Protein AF-A0A7Y6XSF9-F1 (afdb_monomer_lite)

Sequence (66 aa):
MALGANDPKAITNLGHQRNFENFIAAIDGNEELLVTTHEALKSVVVINAIYESARLNGQWIDIKWP

Foldseek 3Di:
DCPCVVPVVPDDCVVVVVLVVLVVCVVVVNHPRPCDPQNVCVVVQVVVQVVVCVVVVNDHDDGDRD

Structure (mmCIF, N/CA/C/O backbone):
data_AF-A0A7Y6XSF9-F1
#
_entry.id   AF-A0A7Y6XSF9-F1
#
loop_
_atom_site.group_PDB
_atom_site.id
_atom_site.type_symbol
_atom_site.label_atom_id
_atom_site.label_alt_id
_atom_site.label_comp_id
_atom_site.label_asym_id
_atom_site.label_entity_id
_atom_site.label_seq_id
_atom_site.pdbx_PDB_ins_code
_atom_site.Cartn_x
_atom_site.Cartn_y
_atom_site.Cartn_z
_atom_site.occupancy
_atom_site.B_iso_or_equiv
_atom_site.auth_seq_id
_atom_site.auth_comp_id
_atom_site.auth_asym_id
_atom_site.auth_atom_id
_atom_site.pdbx_PDB_model_num
ATOM 1 N N . MET A 1 1 ? -3.769 12.649 2.324 1.00 57.00 1 MET A N 1
ATOM 2 C CA . MET A 1 1 ? -2.669 11.826 1.774 1.00 57.00 1 MET A CA 1
ATOM 3 C C . MET A 1 1 ? -2.070 12.392 0.481 1.00 57.00 1 MET A C 1
ATOM 5 O O . MET A 1 1 ? -0.912 12.118 0.227 1.00 57.00 1 MET A O 1
ATOM 9 N N . ALA A 1 2 ? -2.781 13.218 -0.304 1.00 61.41 2 ALA A N 1
ATOM 10 C CA . ALA A 1 2 ? -2.295 13.699 -1.609 1.00 61.41 2 ALA A CA 1
ATOM 11 C C . ALA A 1 2 ? -1.220 14.813 -1.587 1.00 61.41 2 ALA A C 1
ATOM 13 O O . ALA A 1 2 ? -0.579 15.043 -2.603 1.00 61.41 2 ALA A O 1
ATOM 14 N N . LEU A 1 3 ? -0.993 15.489 -0.453 1.00 68.69 3 LEU A N 1
ATOM 15 C CA . LEU A 1 3 ? -0.033 16.605 -0.365 1.00 68.69 3 LEU A CA 1
ATOM 16 C C . LEU A 1 3 ? 1.431 16.166 -0.541 1.00 68.69 3 LEU A C 1
ATOM 18 O O . LEU A 1 3 ? 2.259 16.951 -0.973 1.00 68.69 3 LEU A O 1
ATOM 22 N N . GLY A 1 4 ? 1.753 14.903 -0.246 1.00 76.88 4 GLY A N 1
ATOM 23 C CA . GLY A 1 4 ? 3.107 14.373 -0.425 1.00 76.88 4 GLY A CA 1
ATOM 24 C C . GLY A 1 4 ? 3.502 14.123 -1.883 1.00 76.88 4 GLY A C 1
ATOM 25 O O . GLY A 1 4 ? 4.685 13.989 -2.177 1.00 76.88 4 GLY A O 1
ATOM 26 N N . ALA A 1 5 ? 2.528 14.032 -2.796 1.00 80.25 5 ALA A N 1
ATOM 27 C CA . ALA A 1 5 ? 2.787 13.689 -4.194 1.00 80.25 5 ALA A CA 1
ATOM 28 C C . ALA A 1 5 ? 3.364 14.868 -4.995 1.00 80.25 5 ALA A C 1
ATOM 30 O O . ALA A 1 5 ? 4.178 14.653 -5.888 1.00 80.25 5 ALA A O 1
ATOM 31 N N . ASN A 1 6 ? 2.952 16.103 -4.681 1.00 83.38 6 ASN A N 1
ATOM 32 C CA . ASN A 1 6 ? 3.472 17.321 -5.310 1.00 83.38 6 ASN A CA 1
ATOM 33 C C . ASN A 1 6 ? 4.571 18.004 -4.478 1.00 83.38 6 ASN A C 1
ATOM 35 O O . ASN A 1 6 ? 5.423 18.674 -5.057 1.00 83.38 6 ASN A O 1
ATOM 39 N N . ASP A 1 7 ? 4.575 17.820 -3.154 1.00 89.19 7 ASP A N 1
ATOM 40 C CA . ASP A 1 7 ? 5.651 18.248 -2.259 1.00 89.19 7 ASP A CA 1
ATOM 41 C C . ASP A 1 7 ? 5.972 17.145 -1.233 1.00 89.19 7 ASP A C 1
ATOM 43 O O . ASP A 1 7 ? 5.278 17.010 -0.221 1.00 89.19 7 ASP A O 1
ATOM 47 N N . PRO A 1 8 ? 7.056 16.373 -1.428 1.00 83.88 8 PRO A N 1
ATOM 48 C CA . PRO A 1 8 ? 7.453 15.325 -0.490 1.00 83.88 8 PRO A CA 1
ATOM 49 C C . PRO A 1 8 ? 7.672 15.818 0.949 1.00 83.88 8 PRO A C 1
ATOM 51 O O . PRO A 1 8 ? 7.547 15.031 1.887 1.00 83.88 8 PRO A O 1
ATOM 54 N N . LYS A 1 9 ? 7.971 17.109 1.162 1.00 87.88 9 LYS A N 1
ATOM 55 C CA . LYS A 1 9 ? 8.138 17.678 2.513 1.00 87.88 9 LYS A CA 1
ATOM 56 C C . LYS A 1 9 ? 6.812 17.864 3.247 1.00 87.88 9 LYS A C 1
ATOM 58 O O . LYS A 1 9 ? 6.813 17.977 4.469 1.00 87.88 9 LYS A O 1
ATOM 63 N N . ALA A 1 10 ? 5.693 17.869 2.525 1.00 87.12 10 ALA A N 1
ATOM 64 C CA . ALA A 1 10 ? 4.352 17.963 3.088 1.00 87.12 10 ALA A CA 1
ATOM 65 C C . ALA A 1 10 ? 3.790 16.599 3.536 1.00 87.12 10 ALA A C 1
ATOM 67 O O . ALA A 1 10 ? 2.622 16.506 3.927 1.00 87.12 10 ALA A O 1
ATOM 68 N N . ILE A 1 11 ? 4.592 15.527 3.485 1.00 86.75 11 ILE A N 1
ATOM 69 C CA . ILE A 1 11 ? 4.228 14.232 4.065 1.00 86.75 11 ILE A CA 1
ATOM 70 C C . ILE A 1 11 ? 4.109 14.382 5.586 1.00 86.75 11 ILE A C 1
ATOM 72 O O . ILE A 1 11 ? 5.037 14.809 6.267 1.00 86.75 11 ILE A O 1
ATOM 76 N N . THR A 1 12 ? 2.956 13.993 6.125 1.00 88.94 12 THR A N 1
ATOM 77 C CA . THR A 1 12 ? 2.671 13.985 7.566 1.00 88.94 12 THR A CA 1
ATOM 78 C C . THR A 1 12 ? 2.114 12.628 8.000 1.00 88.94 12 THR A C 1
ATOM 80 O O . THR A 1 12 ? 1.731 11.797 7.175 1.00 88.94 12 THR A O 1
ATOM 83 N N . ASN A 1 13 ? 2.020 12.401 9.312 1.00 90.88 13 ASN A N 1
ATOM 84 C CA . ASN A 1 13 ? 1.484 11.167 9.898 1.00 90.88 13 ASN A CA 1
ATOM 85 C C . ASN A 1 13 ? -0.052 11.035 9.814 1.00 90.88 13 ASN A C 1
ATOM 87 O O . ASN A 1 13 ? -0.581 9.961 10.097 1.00 90.88 13 ASN A O 1
ATOM 91 N N . LEU A 1 14 ? -0.770 12.083 9.396 1.00 90.94 14 LEU A N 1
ATOM 92 C CA . LEU A 1 14 ? -2.237 12.132 9.415 1.00 90.94 14 LEU A CA 1
ATOM 93 C C . LEU A 1 14 ? -2.888 11.005 8.596 1.00 90.94 14 LEU A C 1
ATOM 95 O O . LEU A 1 14 ? -3.946 10.500 8.959 1.00 90.94 14 LEU A O 1
ATOM 99 N N . GLY A 1 15 ? -2.266 10.605 7.483 1.00 88.25 15 GLY A N 1
ATOM 100 C CA . GLY A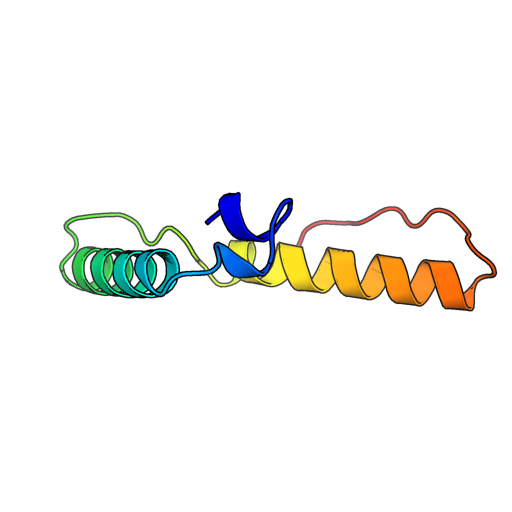 1 15 ? -2.750 9.483 6.672 1.00 88.25 15 GLY A CA 1
ATOM 101 C C . GLY A 1 15 ? -2.712 8.157 7.430 1.00 88.25 15 GLY A C 1
ATOM 102 O O . GLY A 1 15 ? -3.695 7.425 7.434 1.00 88.25 15 GLY A O 1
ATOM 103 N N . HIS A 1 16 ? -1.605 7.885 8.123 1.00 90.62 16 HIS A N 1
ATOM 104 C CA . HIS A 1 16 ? -1.464 6.681 8.940 1.00 90.62 16 HIS A CA 1
ATOM 105 C C . HIS A 1 16 ? -2.434 6.679 10.118 1.00 90.62 16 HIS A C 1
ATOM 107 O O . HIS A 1 16 ? -3.066 5.658 10.367 1.00 90.62 16 HIS A O 1
ATOM 113 N N . GLN A 1 17 ? -2.594 7.818 10.797 1.00 96.06 17 GLN A N 1
ATOM 114 C CA . GLN A 1 17 ? -3.565 7.956 11.881 1.00 96.06 17 GLN A CA 1
ATOM 115 C C . GLN A 1 17 ? -4.978 7.574 11.416 1.00 96.06 17 GLN A C 1
ATOM 117 O O . GLN A 1 17 ? -5.601 6.705 12.018 1.00 96.06 17 GLN A O 1
ATOM 122 N N . ARG A 1 18 ? -5.438 8.140 10.295 1.00 94.75 18 ARG A N 1
ATOM 123 C CA . ARG A 1 18 ? -6.765 7.838 9.736 1.00 94.75 18 ARG A CA 1
ATOM 124 C C . ARG A 1 18 ? -6.93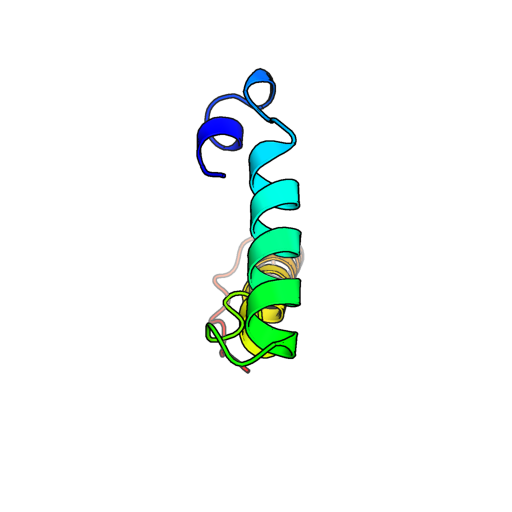6 6.372 9.342 1.00 94.75 18 ARG A C 1
ATOM 126 O O . ARG A 1 18 ? -8.017 5.823 9.517 1.00 94.75 18 ARG A O 1
ATOM 133 N N . ASN A 1 19 ? -5.882 5.730 8.832 1.00 93.69 19 ASN A N 1
ATOM 134 C CA . ASN A 1 19 ? -5.932 4.301 8.520 1.00 93.69 19 ASN A CA 1
ATOM 135 C C . ASN A 1 19 ? -6.179 3.462 9.780 1.00 93.69 19 ASN A C 1
ATOM 137 O O . ASN A 1 19 ? -6.972 2.526 9.735 1.00 93.69 19 ASN A O 1
ATOM 141 N N . PHE A 1 20 ? -5.525 3.796 10.898 1.00 96.50 20 PHE A N 1
ATOM 142 C CA . PHE A 1 20 ? -5.749 3.098 12.165 1.00 96.50 20 PHE A CA 1
ATOM 143 C C . PHE A 1 20 ? -7.133 3.385 12.747 1.00 96.50 20 PHE A C 1
ATOM 145 O O . PHE A 1 20 ? -7.798 2.453 13.186 1.00 96.50 20 PHE A O 1
ATOM 152 N N . GLU A 1 21 ? -7.584 4.641 12.714 1.00 97.69 21 GLU A N 1
ATOM 153 C CA . GLU A 1 21 ? -8.927 5.025 13.170 1.00 97.69 21 GLU A CA 1
ATOM 154 C C . GLU A 1 21 ? -10.014 4.237 12.423 1.00 97.69 21 GLU A C 1
ATOM 156 O O . GLU A 1 21 ? -10.859 3.614 13.063 1.00 97.69 21 GLU A O 1
ATOM 161 N N . ASN A 1 22 ? -9.940 4.170 11.088 1.00 97.81 22 ASN A N 1
ATOM 162 C CA . ASN A 1 22 ? -10.893 3.391 10.295 1.00 97.81 22 ASN A CA 1
ATOM 163 C C . ASN A 1 22 ? -10.766 1.876 10.534 1.00 97.81 22 ASN A C 1
ATOM 165 O O . ASN A 1 22 ? -11.775 1.182 10.591 1.00 97.81 22 ASN A O 1
ATOM 169 N N . PHE A 1 23 ? -9.552 1.349 10.722 1.00 97.25 23 PHE A N 1
ATOM 170 C CA . PHE A 1 23 ? -9.363 -0.069 11.039 1.00 97.25 23 PHE A CA 1
ATOM 171 C C . PHE A 1 23 ? -10.049 -0.466 12.355 1.00 97.25 23 PHE A C 1
ATOM 173 O O . PHE A 1 23 ? -10.732 -1.487 12.404 1.00 97.25 23 PHE A O 1
ATOM 180 N N . ILE A 1 24 ? -9.907 0.351 13.403 1.00 98.25 24 ILE A N 1
ATOM 181 C CA . ILE A 1 24 ? -10.590 0.124 14.684 1.00 98.25 24 ILE A CA 1
ATOM 182 C C . ILE A 1 24 ? -12.106 0.263 14.520 1.00 98.25 24 ILE A C 1
ATOM 184 O O . ILE A 1 24 ? -12.841 -0.631 14.931 1.00 98.25 24 ILE A O 1
ATOM 188 N N . ALA A 1 25 ? -12.578 1.318 13.847 1.00 98.38 25 ALA A N 1
ATOM 189 C CA . ALA A 1 25 ? -14.005 1.506 13.586 1.00 98.38 25 ALA A CA 1
ATOM 190 C C . ALA A 1 25 ? -14.626 0.327 12.812 1.00 98.38 25 ALA A C 1
ATOM 192 O O . ALA A 1 25 ? -15.768 -0.045 13.084 1.00 98.38 25 ALA A O 1
ATOM 193 N N . ALA A 1 26 ? -13.871 -0.290 11.897 1.00 98.06 26 ALA A N 1
ATOM 194 C CA . ALA A 1 26 ? -14.299 -1.474 11.160 1.00 98.06 26 ALA A CA 1
ATOM 195 C C . ALA A 1 26 ? -14.346 -2.747 12.015 1.00 98.06 26 ALA A C 1
ATOM 197 O O . ALA A 1 26 ? -15.263 -3.551 11.853 1.00 98.06 26 ALA A O 1
ATOM 198 N N . ILE A 1 27 ? -13.408 -2.924 12.953 1.00 97.75 27 ILE A N 1
ATOM 199 C CA . ILE A 1 27 ? -13.468 -4.016 13.942 1.00 97.75 27 ILE A CA 1
ATOM 200 C C . ILE A 1 27 ? -14.710 -3.875 14.825 1.00 97.75 27 ILE A C 1
ATOM 202 O O . ILE A 1 27 ? -15.394 -4.865 15.083 1.00 97.75 27 ILE A O 1
ATOM 206 N N . ASP A 1 28 ? -15.014 -2.649 15.246 1.00 98.38 28 ASP A N 1
ATOM 207 C CA . ASP A 1 28 ? -16.165 -2.350 16.100 1.00 98.38 28 ASP A CA 1
ATOM 208 C C . ASP A 1 28 ? -17.507 -2.385 15.339 1.00 98.38 28 ASP A C 1
ATOM 210 O O . ASP A 1 28 ? -18.569 -2.272 15.950 1.00 98.38 28 ASP A O 1
ATOM 214 N N . GLY A 1 29 ? -17.481 -2.549 14.010 1.00 97.69 29 GLY A N 1
ATOM 215 C CA . GLY A 1 29 ? -18.673 -2.590 13.157 1.00 97.69 29 GLY A CA 1
ATOM 216 C C . GLY A 1 29 ? -19.332 -1.227 12.917 1.00 97.69 29 GLY A C 1
ATOM 217 O O . GLY A 1 29 ? -20.471 -1.175 12.457 1.00 97.69 29 GLY A O 1
ATOM 218 N N . ASN A 1 30 ? -18.635 -0.131 13.223 1.00 98.06 30 ASN A N 1
ATOM 219 C CA . ASN A 1 30 ? -19.133 1.236 13.052 1.00 98.06 30 ASN A CA 1
ATOM 220 C C . ASN A 1 30 ? -18.940 1.764 11.622 1.00 98.06 30 ASN A C 1
ATOM 222 O O . ASN A 1 30 ? -19.698 2.626 11.180 1.00 98.06 30 ASN A O 1
ATOM 226 N N . GLU A 1 31 ? -17.934 1.262 10.903 1.00 97.31 31 GLU A N 1
ATOM 227 C CA . GLU A 1 31 ? -17.605 1.661 9.531 1.00 97.31 31 GLU A CA 1
ATOM 228 C C . GLU A 1 31 ? -17.142 0.459 8.697 1.00 97.31 31 GLU A C 1
ATOM 230 O O . GLU A 1 31 ? -16.747 -0.573 9.232 1.00 97.31 31 GLU A O 1
ATOM 235 N N . GLU A 1 32 ? -17.147 0.587 7.370 1.00 97.25 32 GLU A N 1
ATOM 236 C CA . GLU A 1 32 ? -16.462 -0.376 6.504 1.00 97.25 32 GLU A CA 1
ATOM 237 C C . GLU A 1 32 ? -14.951 -0.110 6.479 1.00 97.25 32 GLU A C 1
ATOM 239 O O . GLU A 1 32 ? -14.491 1.035 6.550 1.00 97.25 32 GLU A O 1
ATOM 244 N N . LEU A 1 33 ? -14.162 -1.177 6.327 1.00 97.25 33 LEU A N 1
ATOM 245 C CA . LEU A 1 33 ? -12.720 -1.055 6.142 1.00 97.25 33 LEU A CA 1
ATOM 246 C C . LEU A 1 33 ? -12.419 -0.440 4.769 1.00 97.25 33 LEU A C 1
ATOM 248 O O . LEU A 1 33 ? -12.669 -1.057 3.734 1.00 97.25 33 LEU A O 1
ATOM 252 N N . LEU A 1 34 ? -11.805 0.741 4.760 1.00 95.44 34 LEU A N 1
ATOM 253 C CA . LEU A 1 34 ? -11.521 1.486 3.531 1.00 95.44 34 LEU A CA 1
ATOM 254 C C . LEU A 1 34 ? -10.335 0.916 2.746 1.00 95.44 34 LEU A C 1
ATOM 256 O O . LEU A 1 34 ? -10.306 0.989 1.520 1.00 95.44 34 LEU A O 1
ATOM 260 N N . VAL A 1 35 ? -9.341 0.359 3.440 1.00 93.31 35 VAL A N 1
ATOM 261 C CA . VAL A 1 35 ? -8.139 -0.216 2.820 1.00 93.31 35 VAL A CA 1
ATOM 262 C C . VAL A 1 35 ? -8.148 -1.724 3.023 1.00 93.31 35 VAL A C 1
ATOM 264 O O . VAL A 1 35 ? -7.534 -2.261 3.944 1.00 93.31 35 VAL A O 1
ATOM 267 N N . THR A 1 36 ? -8.880 -2.413 2.155 1.00 94.12 36 THR A N 1
ATOM 268 C CA . THR A 1 36 ? -8.900 -3.879 2.106 1.00 94.12 36 THR A CA 1
ATOM 269 C C . THR A 1 36 ? -7.647 -4.426 1.420 1.00 94.12 36 THR A C 1
ATOM 271 O O . THR A 1 36 ? -6.892 -3.691 0.778 1.00 94.12 36 THR A O 1
ATOM 274 N N . THR A 1 37 ? -7.438 -5.744 1.484 1.00 90.81 37 THR A N 1
ATOM 275 C CA . THR A 1 37 ? -6.380 -6.411 0.707 1.00 90.81 37 THR A CA 1
ATOM 276 C C . THR A 1 37 ? -6.506 -6.123 -0.790 1.00 90.81 37 THR A C 1
ATOM 278 O O . THR A 1 37 ? -5.500 -5.854 -1.441 1.00 90.81 37 THR A O 1
ATOM 281 N N . HIS A 1 38 ? -7.728 -6.126 -1.331 1.00 92.81 38 HIS A N 1
ATOM 282 C CA . HIS A 1 38 ? -7.968 -5.833 -2.743 1.00 92.81 38 HIS A CA 1
ATOM 283 C C . HIS A 1 38 ? -7.577 -4.386 -3.095 1.00 92.81 38 HIS A C 1
ATOM 285 O O . HIS A 1 38 ? -6.860 -4.174 -4.071 1.00 92.81 38 HIS A O 1
ATOM 291 N N . GLU A 1 39 ? -7.951 -3.396 -2.274 1.00 93.75 39 GLU A N 1
ATOM 292 C CA . GLU A 1 39 ? -7.545 -1.998 -2.498 1.00 93.75 39 GLU A CA 1
ATOM 293 C C . GLU A 1 39 ? -6.028 -1.804 -2.377 1.00 93.75 39 GLU A C 1
ATOM 295 O O . GLU A 1 39 ? -5.408 -1.166 -3.231 1.00 93.75 39 GLU A O 1
ATOM 300 N N . ALA A 1 40 ? -5.403 -2.400 -1.358 1.00 92.31 40 ALA A N 1
ATOM 301 C CA . ALA A 1 40 ? -3.964 -2.283 -1.135 1.00 92.31 40 ALA A CA 1
ATOM 302 C C . ALA A 1 40 ? -3.142 -2.841 -2.313 1.00 92.31 40 ALA A C 1
ATOM 304 O O . ALA A 1 40 ? -2.131 -2.244 -2.707 1.00 92.31 40 ALA A O 1
ATOM 305 N N . LEU A 1 41 ? -3.596 -3.948 -2.917 1.00 95.19 41 LEU A N 1
ATOM 306 C CA . LEU A 1 41 ? -2.911 -4.598 -4.036 1.00 95.19 41 LEU A CA 1
ATOM 307 C C . LEU A 1 41 ? -2.859 -3.736 -5.298 1.00 95.19 41 LEU A C 1
ATOM 309 O O . LEU A 1 41 ? -1.899 -3.862 -6.057 1.00 95.19 41 LEU A O 1
ATOM 313 N N . LYS A 1 42 ? -3.817 -2.827 -5.518 1.00 94.25 42 LYS A N 1
ATOM 314 C CA . LYS A 1 42 ? -3.841 -1.987 -6.729 1.00 94.25 42 LYS A CA 1
ATOM 315 C C . LYS A 1 42 ? -2.532 -1.218 -6.925 1.00 94.25 42 LYS A C 1
ATOM 317 O O . LYS A 1 42 ? -1.999 -1.178 -8.032 1.00 94.25 42 LYS A O 1
ATOM 322 N N . SER A 1 43 ? -1.973 -0.673 -5.841 1.00 93.06 43 SER A N 1
ATOM 323 C C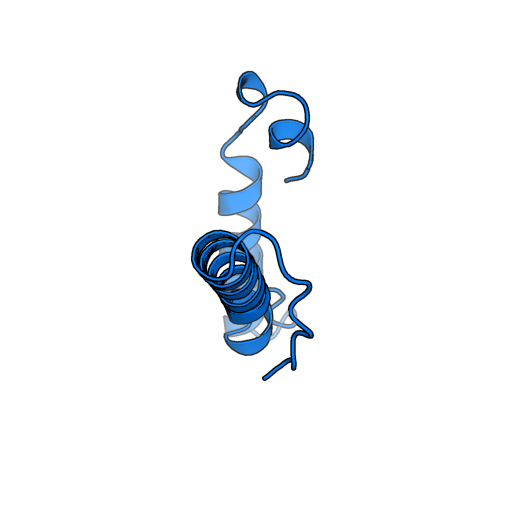A . SER A 1 43 ? -0.683 0.031 -5.875 1.00 93.06 43 SER A CA 1
ATOM 324 C C . SER A 1 43 ? 0.470 -0.867 -6.345 1.00 93.06 43 SER A C 1
ATOM 326 O O . SER A 1 43 ? 1.275 -0.460 -7.181 1.00 93.06 43 SER A O 1
ATOM 328 N N . VAL 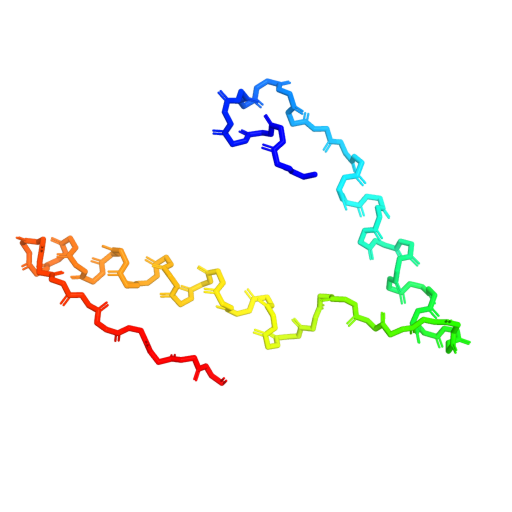A 1 44 ? 0.507 -2.116 -5.872 1.00 95.19 44 VAL A N 1
ATOM 329 C CA . VAL A 1 44 ? 1.527 -3.111 -6.227 1.00 95.19 44 VAL A CA 1
ATOM 330 C C . VAL A 1 44 ? 1.416 -3.505 -7.696 1.00 95.19 44 VAL A C 1
ATOM 332 O O . VAL A 1 44 ? 2.434 -3.602 -8.379 1.00 95.19 44 VAL A O 1
ATOM 335 N N . VAL A 1 45 ? 0.195 -3.687 -8.207 1.00 96.81 45 VAL A N 1
ATOM 336 C CA . VAL A 1 45 ? -0.024 -4.024 -9.622 1.00 96.81 45 VAL A CA 1
ATOM 337 C C . VAL A 1 45 ? 0.497 -2.913 -10.537 1.00 96.81 45 VAL A C 1
ATOM 339 O O . VAL A 1 45 ? 1.190 -3.200 -11.512 1.00 96.81 45 VAL A O 1
ATOM 342 N N . VAL A 1 46 ? 0.242 -1.647 -10.193 1.00 96.69 46 VAL A N 1
ATOM 343 C CA . VAL A 1 46 ? 0.772 -0.497 -10.945 1.00 96.69 46 VAL A CA 1
ATOM 344 C C . VAL A 1 46 ? 2.300 -0.460 -10.903 1.00 96.69 46 VAL A C 1
ATOM 346 O O . VAL A 1 46 ? 2.934 -0.309 -11.946 1.00 96.69 46 VAL A O 1
ATOM 349 N N . ILE A 1 47 ? 2.906 -0.635 -9.725 1.00 96.88 47 ILE A N 1
ATOM 350 C CA . ILE A 1 47 ? 4.370 -0.651 -9.577 1.00 96.88 47 ILE A CA 1
ATOM 351 C C . ILE A 1 47 ? 4.992 -1.766 -10.430 1.00 96.88 47 ILE A C 1
ATOM 353 O O . ILE A 1 47 ? 5.960 -1.522 -11.151 1.00 96.88 47 ILE A O 1
ATOM 357 N N . ASN A 1 48 ? 4.415 -2.968 -10.410 1.00 97.3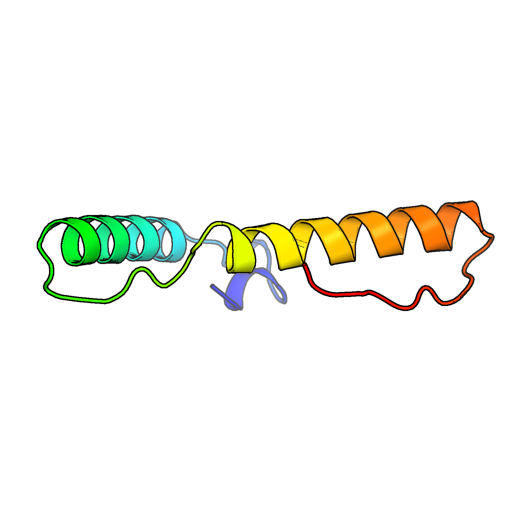8 48 ASN A N 1
ATOM 358 C CA . ASN A 1 48 ? 4.884 -4.079 -11.237 1.00 97.38 48 ASN A CA 1
ATOM 359 C C . ASN A 1 48 ? 4.770 -3.774 -12.734 1.00 97.38 48 ASN A C 1
ATOM 361 O O . ASN A 1 48 ? 5.727 -4.018 -13.466 1.00 97.38 48 ASN A O 1
ATOM 365 N N . ALA A 1 49 ? 3.657 -3.188 -13.182 1.00 97.94 49 ALA A N 1
ATOM 366 C CA . ALA A 1 49 ? 3.479 -2.795 -14.579 1.00 97.94 49 ALA A CA 1
ATOM 367 C C . ALA A 1 49 ? 4.512 -1.744 -15.028 1.00 97.94 49 ALA A C 1
ATOM 369 O O . ALA A 1 49 ? 5.012 -1.816 -16.150 1.00 97.94 49 ALA A O 1
ATOM 370 N N . ILE A 1 50 ? 4.894 -0.808 -14.148 1.00 97.94 50 ILE A N 1
ATOM 371 C CA . ILE A 1 50 ? 5.964 0.167 -14.419 1.00 97.94 50 ILE A CA 1
ATOM 372 C C . ILE A 1 50 ? 7.305 -0.547 -14.626 1.00 97.94 50 ILE A C 1
ATOM 374 O O . ILE A 1 50 ? 8.003 -0.285 -15.609 1.00 97.94 50 ILE A O 1
ATOM 378 N N . TYR A 1 51 ? 7.669 -1.468 -13.730 1.00 98.12 51 TYR A N 1
ATOM 379 C CA . TYR A 1 51 ? 8.917 -2.225 -13.866 1.00 98.12 51 TYR A CA 1
ATOM 380 C C . TYR A 1 51 ? 8.915 -3.145 -15.092 1.00 98.12 51 TYR A C 1
ATOM 382 O O . TYR A 1 51 ? 9.936 -3.273 -15.772 1.00 98.12 51 TYR A O 1
ATOM 390 N N . GLU A 1 52 ? 7.776 -3.755 -15.411 1.00 98.12 52 GLU A N 1
ATOM 391 C CA . GLU A 1 52 ? 7.619 -4.579 -16.605 1.00 98.12 52 GLU A CA 1
ATOM 392 C C . GLU A 1 52 ? 7.756 -3.755 -17.889 1.00 98.12 52 GLU A C 1
ATOM 394 O O . GLU A 1 52 ? 8.520 -4.140 -18.777 1.00 98.12 52 GLU A O 1
ATOM 399 N N . SER A 1 53 ? 7.106 -2.591 -17.951 1.00 98.69 53 SER A N 1
ATOM 400 C CA . SER A 1 53 ? 7.253 -1.631 -19.046 1.00 98.69 53 SER A CA 1
ATOM 401 C C . SER A 1 53 ? 8.720 -1.249 -19.256 1.00 98.69 53 SER A C 1
ATOM 403 O O . SER A 1 53 ? 9.238 -1.368 -20.368 1.00 98.69 53 SER A O 1
ATOM 405 N N . ALA A 1 54 ? 9.430 -0.875 -18.185 1.00 98.44 54 ALA A N 1
ATOM 406 C CA . ALA A 1 54 ? 10.844 -0.506 -18.248 1.00 98.44 54 ALA A CA 1
ATOM 407 C C . ALA A 1 54 ? 11.723 -1.651 -18.782 1.00 98.44 54 ALA A C 1
ATOM 409 O O . ALA A 1 54 ? 12.572 -1.431 -19.647 1.00 98.44 54 ALA A O 1
ATOM 410 N N . ARG A 1 55 ? 11.483 -2.888 -18.324 1.00 98.44 55 ARG A N 1
ATOM 411 C CA . ARG A 1 55 ? 12.180 -4.092 -18.811 1.00 98.44 55 ARG A CA 1
ATOM 412 C C . ARG A 1 55 ? 11.926 -4.356 -20.300 1.00 98.44 55 ARG A C 1
ATOM 414 O O . ARG A 1 55 ? 12.796 -4.898 -20.977 1.00 98.44 55 ARG A O 1
ATOM 421 N N . LEU A 1 56 ? 10.753 -3.980 -20.807 1.00 98.19 56 LEU A N 1
ATOM 422 C CA . LEU A 1 56 ? 10.337 -4.134 -22.203 1.00 98.19 56 LEU A CA 1
ATOM 423 C C . LEU A 1 56 ? 10.600 -2.878 -23.054 1.00 98.19 56 LEU A C 1
ATOM 425 O O . LEU A 1 56 ? 9.940 -2.672 -24.068 1.00 98.19 56 LEU A O 1
ATOM 429 N N . ASN A 1 57 ? 11.581 -2.049 -22.679 1.00 98.19 57 ASN A N 1
ATOM 430 C CA . ASN A 1 57 ? 11.952 -0.820 -23.394 1.00 98.19 57 ASN A CA 1
ATOM 431 C C . ASN A 1 57 ? 10.805 0.204 -23.508 1.00 98.19 57 ASN A C 1
ATOM 433 O O . ASN A 1 57 ? 10.658 0.874 -24.529 1.00 98.19 57 ASN A O 1
ATOM 437 N N . GLY A 1 58 ? 9.990 0.330 -22.459 1.00 97.81 58 GLY A N 1
ATOM 438 C CA . GLY A 1 58 ? 8.918 1.324 -22.367 1.00 97.81 58 GLY A CA 1
ATOM 439 C C . GLY A 1 58 ? 7.611 0.924 -23.053 1.00 97.81 58 GLY A C 1
ATOM 440 O O . GLY A 1 58 ? 6.807 1.794 -23.378 1.00 97.81 58 GLY A O 1
ATOM 441 N N . GLN A 1 59 ? 7.380 -0.370 -23.296 1.00 98.44 59 GLN A N 1
ATOM 442 C CA . GLN A 1 59 ? 6.104 -0.847 -23.838 1.00 98.44 59 GLN A CA 1
ATOM 443 C C . GLN A 1 59 ? 4.938 -0.575 -22.879 1.00 98.44 59 GLN A C 1
ATOM 445 O O . GLN A 1 59 ? 5.092 -0.622 -21.658 1.00 98.44 59 GLN A O 1
ATOM 450 N N . TRP A 1 60 ? 3.759 -0.306 -23.442 1.00 97.62 60 TRP A N 1
ATOM 451 C CA . TRP A 1 60 ? 2.525 -0.165 -22.673 1.00 97.62 60 TRP A CA 1
ATOM 452 C C . TRP A 1 60 ? 2.104 -1.513 -22.077 1.00 97.62 60 TRP A C 1
ATOM 454 O O . TRP A 1 60 ? 2.097 -2.518 -22.787 1.00 97.62 60 TRP A O 1
ATOM 464 N N . ILE A 1 61 ? 1.737 -1.522 -20.793 1.00 98.00 61 ILE A N 1
ATOM 465 C CA . ILE A 1 61 ? 1.277 -2.715 -20.076 1.00 98.00 61 ILE A CA 1
ATOM 466 C C . ILE A 1 61 ? -0.171 -2.505 -19.645 1.00 98.00 61 ILE A C 1
ATOM 468 O O . ILE A 1 61 ? -0.465 -1.609 -18.852 1.00 98.00 61 ILE A O 1
ATOM 472 N N . ASP A 1 62 ? -1.069 -3.355 -20.138 1.00 97.06 62 ASP A N 1
ATOM 473 C CA . ASP A 1 62 ? -2.459 -3.367 -19.697 1.00 97.06 62 ASP A CA 1
ATOM 474 C C . ASP A 1 62 ? -2.583 -4.079 -18.351 1.00 97.06 62 ASP A C 1
ATOM 476 O O . ASP A 1 62 ? -2.319 -5.276 -18.212 1.00 97.06 62 ASP A O 1
ATOM 480 N N . ILE A 1 63 ? -3.017 -3.327 -17.345 1.00 94.88 63 ILE A N 1
ATOM 481 C CA . ILE A 1 63 ? -3.230 -3.841 -15.998 1.00 94.88 63 ILE A CA 1
ATOM 482 C C . ILE A 1 63 ? -4.592 -4.531 -15.915 1.00 94.88 63 ILE A C 1
ATOM 484 O O . ILE A 1 63 ? -5.621 -3.957 -16.270 1.00 94.88 63 ILE A O 1
ATOM 488 N N . LYS A 1 64 ? -4.606 -5.745 -15.360 1.00 88.56 64 LYS A N 1
ATOM 489 C CA . LYS A 1 64 ? -5.829 -6.405 -14.895 1.00 88.56 64 LYS A CA 1
ATOM 490 C C . LYS A 1 64 ? -5.906 -6.285 -13.383 1.00 88.56 64 LYS A C 1
ATOM 492 O O . LYS A 1 64 ? -4.964 -6.657 -12.685 1.00 88.56 64 LYS A O 1
ATOM 497 N N . TRP A 1 65 ? -7.017 -5.754 -12.896 1.00 86.75 65 TRP A N 1
ATOM 498 C CA . TRP A 1 65 ? -7.255 -5.662 -11.464 1.00 86.75 65 TRP A CA 1
ATOM 499 C C . TRP A 1 65 ? -7.576 -7.051 -10.893 1.00 86.75 65 TRP A C 1
ATOM 501 O O . TRP A 1 65 ? -8.254 -7.825 -11.577 1.00 86.75 65 TRP A O 1
ATOM 511 N N . PRO A 1 66 ? -7.039 -7.382 -9.705 1.00 75.75 66 PRO A N 1
ATOM 512 C CA . PRO A 1 66 ? -7.350 -8.626 -9.004 1.00 75.75 66 PRO A CA 1
ATOM 513 C C . PRO A 1 66 ? -8.799 -8.669 -8.513 1.00 75.75 66 PRO A C 1
ATOM 515 O O . PRO A 1 66 ? -9.493 -7.642 -8.635 1.00 75.75 66 PRO A O 1
#

Secondary structure (DSSP, 8-state):
-THHHH-GGG--THHHHHHHHHHHHHHTTSS--SS-HHHHHHHHHHHHHHHHHHHTTS---PPPP-

pLDDT: mean 92.44, std 8.5, range [57.0, 98.69]

Radius of gyration: 16.04 Å; chains: 1; bound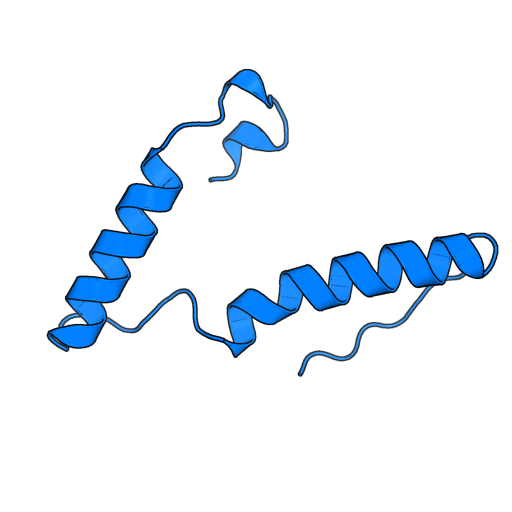ing box: 31×27×40 Å